Protein AF-A0AAJ2D9P4-F1 (afdb_monomer_lite)

Structure (mmCIF, N/CA/C/O backbone):
data_AF-A0AAJ2D9P4-F1
#
_entry.id   AF-A0AAJ2D9P4-F1
#
loop_
_atom_site.group_PDB
_atom_site.id
_atom_site.type_symbol
_atom_site.label_atom_id
_atom_site.label_alt_id
_atom_site.label_comp_id
_atom_site.label_asym_id
_atom_site.label_entity_id
_atom_site.label_seq_id
_atom_site.pdbx_PDB_ins_code
_atom_site.Cartn_x
_atom_site.Cartn_y
_atom_site.Cartn_z
_atom_site.occupancy
_atom_site.B_iso_or_equiv
_atom_site.auth_seq_id
_atom_site.auth_comp_id
_atom_site.auth_asym_id
_atom_site.auth_atom_id
_atom_site.pdbx_PDB_model_num
ATOM 1 N N . MET A 1 1 ? -11.545 19.293 15.172 1.00 51.00 1 MET A N 1
ATOM 2 C CA . MET A 1 1 ? -11.338 18.865 16.572 1.00 51.00 1 MET A CA 1
ATOM 3 C C . MET A 1 1 ? -12.004 17.504 16.711 1.00 51.00 1 MET A C 1
ATOM 5 O O . MET A 1 1 ? -13.201 17.443 16.497 1.00 51.00 1 MET A O 1
ATOM 9 N N . ILE A 1 2 ? -11.245 16.423 16.915 1.00 63.53 2 ILE A N 1
ATOM 10 C CA . ILE A 1 2 ? -11.797 15.055 17.018 1.00 63.53 2 ILE A CA 1
ATOM 11 C C . ILE A 1 2 ? -12.318 14.872 18.449 1.00 63.53 2 ILE A C 1
ATOM 13 O O . ILE A 1 2 ? -11.533 14.982 19.397 1.00 63.53 2 ILE A O 1
ATOM 17 N N . CYS A 1 3 ? -13.619 14.636 18.619 1.00 73.44 3 CYS A N 1
ATOM 18 C CA . CYS A 1 3 ? -14.239 14.400 19.921 1.00 73.44 3 CYS A CA 1
ATOM 19 C C . CYS A 1 3 ? -13.796 13.039 20.500 1.00 73.44 3 CYS A C 1
ATOM 21 O O . CYS A 1 3 ? -13.297 12.166 19.790 1.00 73.44 3 CYS A O 1
ATOM 23 N N . LYS A 1 4 ? -13.945 12.826 21.814 1.00 72.81 4 LYS A N 1
ATOM 24 C CA . LYS A 1 4 ? -13.593 11.544 22.459 1.00 72.81 4 LYS A CA 1
ATOM 25 C C . LYS A 1 4 ? -14.386 10.361 21.885 1.00 72.81 4 LYS A C 1
ATOM 27 O O . LYS A 1 4 ? -13.819 9.276 21.759 1.00 72.81 4 LYS A O 1
ATOM 32 N N . ASP A 1 5 ? -15.643 10.574 21.510 1.00 80.19 5 ASP A N 1
ATOM 33 C CA . ASP A 1 5 ? -16.495 9.531 20.928 1.00 80.19 5 ASP A CA 1
ATOM 34 C C . ASP A 1 5 ? -16.103 9.194 19.482 1.00 80.19 5 ASP A C 1
ATOM 36 O O . ASP A 1 5 ? -16.134 8.025 19.087 1.00 80.19 5 ASP A O 1
ATOM 40 N N . ASP A 1 6 ? -15.582 10.171 18.737 1.00 88.25 6 ASP A N 1
ATOM 41 C CA . ASP A 1 6 ? -15.038 9.954 17.392 1.00 88.25 6 ASP A CA 1
ATOM 42 C C . ASP A 1 6 ? -13.824 9.018 17.429 1.00 88.25 6 ASP A C 1
ATOM 44 O O . ASP A 1 6 ? -13.658 8.177 16.549 1.00 88.25 6 ASP A O 1
ATOM 48 N N . LYS A 1 7 ? -12.990 9.103 18.477 1.00 89.31 7 LYS A N 1
ATOM 49 C CA . LYS A 1 7 ? -11.821 8.219 18.638 1.00 89.31 7 LYS A CA 1
ATOM 50 C C . LYS A 1 7 ? -12.225 6.764 18.857 1.00 89.31 7 LYS A C 1
ATOM 52 O O . LYS A 1 7 ? -11.613 5.873 18.276 1.00 89.31 7 LYS A O 1
ATOM 57 N N . LYS A 1 8 ? -13.245 6.522 19.688 1.00 90.12 8 LYS A N 1
ATOM 58 C CA . LYS A 1 8 ? -13.773 5.169 19.933 1.00 90.12 8 LYS A CA 1
ATOM 59 C C . LYS A 1 8 ? -14.386 4.588 18.665 1.00 90.12 8 LYS A C 1
ATOM 61 O O . LYS A 1 8 ? -14.112 3.445 18.319 1.00 90.12 8 LYS A O 1
ATOM 66 N N . THR A 1 9 ? -15.163 5.404 17.962 1.00 93.38 9 THR A N 1
ATOM 67 C CA . THR A 1 9 ? -15.810 5.036 16.701 1.00 93.38 9 THR A CA 1
ATOM 68 C C . THR A 1 9 ? -14.778 4.711 15.621 1.00 93.38 9 THR A C 1
ATOM 70 O O . THR A 1 9 ? -14.870 3.675 14.968 1.00 93.38 9 THR A O 1
ATOM 73 N N . LEU A 1 10 ? -13.736 5.538 15.487 1.00 92.56 10 LEU A N 1
ATOM 74 C CA . LEU A 1 10 ? -12.622 5.287 14.576 1.00 92.56 10 LEU A CA 1
ATOM 75 C C . LEU A 1 10 ? -11.880 3.993 14.926 1.00 92.56 10 LEU A C 1
ATOM 77 O O . LEU A 1 10 ? -11.606 3.196 14.037 1.00 92.56 10 LEU A O 1
ATOM 81 N N . ALA A 1 11 ? -11.574 3.763 16.206 1.00 93.38 11 ALA A N 1
ATOM 82 C CA . ALA A 1 11 ? -10.908 2.537 16.641 1.00 93.38 11 ALA A CA 1
ATOM 83 C C . ALA A 1 11 ? -11.748 1.288 16.331 1.00 93.38 11 ALA A C 1
ATOM 85 O O . ALA A 1 11 ? -11.209 0.299 15.839 1.00 93.38 11 ALA A O 1
ATOM 86 N N . LEU A 1 12 ? -13.065 1.355 16.557 1.00 95.31 12 LEU A N 1
ATOM 87 C CA . LEU A 1 12 ? -13.990 0.270 16.238 1.00 95.31 12 LEU A CA 1
ATOM 88 C C . LEU A 1 12 ? -14.005 -0.034 14.734 1.00 95.31 12 LEU A C 1
ATOM 90 O O . LEU A 1 12 ? -13.812 -1.184 14.348 1.00 95.31 12 LEU A O 1
ATOM 94 N N . TYR A 1 13 ? -14.188 0.979 13.881 1.00 95.81 13 TYR A N 1
ATOM 95 C CA . TYR A 1 13 ? -14.229 0.771 12.430 1.00 95.81 13 TYR A CA 1
ATOM 96 C C . TYR A 1 13 ? -12.887 0.320 11.854 1.00 95.81 13 TYR A C 1
ATOM 98 O O . TYR A 1 13 ? -12.867 -0.569 11.005 1.00 95.81 13 TYR A O 1
ATOM 106 N N . SER A 1 14 ? -11.769 0.855 12.348 1.00 94.69 14 SER A N 1
ATOM 107 C CA . SER A 1 14 ? -10.437 0.365 11.983 1.00 94.69 14 SER A CA 1
ATOM 108 C C . SER A 1 14 ? -10.244 -1.096 12.396 1.00 94.69 14 SER A C 1
ATOM 110 O O . SER A 1 14 ? -9.723 -1.884 11.613 1.00 94.69 14 SER A O 1
ATOM 112 N N . GLY A 1 15 ? -10.711 -1.490 13.586 1.00 96.38 15 GLY A N 1
ATOM 113 C CA . GLY A 1 15 ? -10.672 -2.881 14.041 1.00 96.38 15 GLY A CA 1
ATOM 114 C C . GLY A 1 15 ? -11.496 -3.820 13.154 1.00 96.38 15 GLY A C 1
ATOM 115 O O . GLY A 1 15 ? -11.006 -4.871 12.748 1.00 96.38 15 GLY A O 1
ATOM 116 N N . LEU A 1 16 ? -12.717 -3.422 12.788 1.00 96.44 16 LEU A N 1
ATOM 117 C CA . LEU A 1 16 ? -13.563 -4.188 11.865 1.00 96.44 16 LEU A CA 1
ATOM 118 C C . LEU A 1 16 ? -12.936 -4.305 10.468 1.00 96.44 16 LEU A C 1
ATOM 120 O O . LEU A 1 16 ? -12.958 -5.382 9.876 1.00 96.44 16 LEU A O 1
ATOM 124 N N . ALA A 1 17 ? -12.332 -3.228 9.959 1.00 94.75 17 ALA A N 1
ATOM 125 C CA . ALA A 1 17 ? -11.602 -3.259 8.696 1.00 94.75 17 ALA A CA 1
ATOM 126 C C . ALA A 1 17 ? -10.409 -4.227 8.755 1.00 94.75 17 ALA A C 1
ATOM 128 O O . ALA A 1 17 ? -10.201 -4.998 7.822 1.00 94.75 17 ALA A O 1
ATOM 129 N N . LEU A 1 18 ? -9.660 -4.249 9.863 1.00 93.25 18 LEU A N 1
ATOM 130 C CA . LEU A 1 18 ? -8.550 -5.185 10.053 1.00 93.25 18 LEU A CA 1
ATOM 131 C C . LEU A 1 18 ? -9.015 -6.641 10.103 1.00 93.25 18 LEU A C 1
ATOM 133 O O . LEU A 1 18 ? -8.369 -7.485 9.493 1.00 93.25 18 LEU A O 1
ATOM 137 N N . LEU A 1 19 ? -10.141 -6.944 10.756 1.00 94.94 19 LEU A N 1
ATOM 138 C CA . LEU A 1 19 ? -10.710 -8.299 10.756 1.00 94.94 19 LEU A CA 1
ATOM 139 C C . LEU A 1 19 ? -11.070 -8.782 9.344 1.00 94.94 19 LEU A C 1
ATOM 141 O O . LEU A 1 19 ? -10.961 -9.971 9.061 1.00 94.94 19 LEU A O 1
ATOM 145 N N . PHE A 1 20 ? -11.467 -7.867 8.458 1.00 90.12 20 PHE A N 1
ATOM 146 C CA . PHE A 1 20 ? -11.729 -8.173 7.054 1.00 90.12 20 PHE A CA 1
ATOM 147 C C . PHE A 1 20 ? -10.442 -8.326 6.225 1.00 90.12 20 PHE A C 1
ATOM 149 O O . PHE A 1 20 ? -10.336 -9.241 5.413 1.00 90.12 20 PHE A O 1
ATOM 156 N N . ILE A 1 21 ? -9.459 -7.444 6.424 1.00 88.12 21 ILE A N 1
ATOM 157 C CA . ILE A 1 21 ? -8.221 -7.409 5.627 1.00 88.12 21 ILE A CA 1
ATOM 158 C C . ILE A 1 21 ? -7.241 -8.517 6.050 1.00 88.12 21 ILE A C 1
ATOM 160 O O . ILE A 1 21 ? -6.551 -9.087 5.207 1.00 88.12 21 ILE A O 1
ATOM 164 N N . TYR A 1 22 ? -7.174 -8.854 7.339 1.00 89.38 22 TYR A N 1
ATOM 165 C CA . TYR A 1 22 ? -6.170 -9.771 7.887 1.00 89.38 22 TYR A CA 1
ATOM 166 C C . TYR A 1 22 ? -6.167 -11.169 7.237 1.00 89.38 22 TYR A C 1
ATOM 168 O O . TYR A 1 22 ? -5.087 -11.620 6.846 1.00 89.38 22 TYR A O 1
ATOM 176 N N . PRO A 1 23 ? -7.316 -11.848 7.029 1.00 89.75 23 PRO A N 1
ATOM 177 C CA . PRO A 1 23 ? -7.334 -13.136 6.335 1.00 89.75 23 PRO A CA 1
ATOM 178 C C . PRO A 1 23 ? -6.790 -13.059 4.902 1.00 89.75 23 PRO A C 1
ATOM 180 O O . PRO A 1 23 ? -6.149 -13.999 4.441 1.00 89.75 23 PRO A O 1
ATOM 183 N N . LEU A 1 24 ? -7.009 -11.937 4.206 1.00 84.69 24 LEU A N 1
ATOM 184 C CA . LEU A 1 24 ? -6.539 -11.730 2.832 1.00 84.69 24 LEU A CA 1
ATOM 185 C C . LEU A 1 24 ? -5.015 -11.567 2.784 1.00 84.69 24 LEU A C 1
ATOM 187 O O . LEU A 1 24 ? -4.377 -12.119 1.891 1.00 84.69 24 LEU A O 1
ATOM 191 N N . ILE A 1 25 ? -4.428 -10.905 3.789 1.00 82.31 25 ILE A N 1
ATOM 192 C CA . ILE A 1 25 ? -2.969 -10.826 3.959 1.00 82.31 25 ILE A CA 1
ATOM 193 C C . ILE A 1 25 ? -2.379 -12.225 4.206 1.00 82.31 25 ILE A C 1
ATOM 195 O O . ILE A 1 25 ? -1.406 -12.603 3.559 1.00 82.31 25 ILE A O 1
ATOM 199 N N . GLN A 1 26 ? -2.975 -13.014 5.108 1.00 86.19 26 GLN A N 1
ATOM 200 C CA . GLN A 1 26 ? -2.473 -14.355 5.453 1.00 86.19 26 GLN A CA 1
ATOM 201 C C . GLN A 1 26 ? -2.591 -15.363 4.303 1.00 86.19 26 GLN A C 1
ATOM 203 O O . GLN A 1 26 ? -1.782 -16.281 4.206 1.00 86.19 26 GLN A O 1
ATOM 208 N N . ALA A 1 27 ? -3.569 -15.190 3.413 1.00 87.81 27 ALA A N 1
ATOM 209 C CA . ALA A 1 27 ? -3.734 -16.046 2.243 1.00 87.81 27 ALA A CA 1
ATOM 210 C C . ALA A 1 27 ? -2.606 -15.890 1.202 1.00 87.81 27 ALA A C 1
ATOM 212 O O . ALA A 1 27 ? -2.539 -16.687 0.268 1.00 87.81 27 ALA A O 1
ATOM 213 N N . GLY A 1 28 ? -1.743 -14.872 1.327 1.00 77.50 28 GLY A N 1
ATOM 214 C CA . GLY A 1 28 ? -0.648 -14.626 0.383 1.00 77.50 28 GLY A CA 1
ATOM 215 C C . GLY A 1 28 ? -1.127 -14.260 -1.025 1.00 77.50 28 GLY A C 1
ATOM 216 O O . GLY A 1 28 ? -0.403 -14.457 -1.998 1.00 77.50 28 GLY A O 1
ATOM 217 N N . VAL A 1 29 ? -2.362 -13.763 -1.153 1.00 81.69 29 VAL A N 1
ATOM 218 C CA . VAL A 1 29 ? -2.944 -13.381 -2.442 1.00 81.69 29 VAL A CA 1
ATOM 219 C C . VAL A 1 29 ? -2.599 -11.927 -2.737 1.00 81.69 29 VAL A C 1
ATOM 221 O O . VAL A 1 29 ? -2.914 -11.030 -1.957 1.00 81.69 29 VAL A O 1
ATOM 224 N N . PHE A 1 30 ? -1.9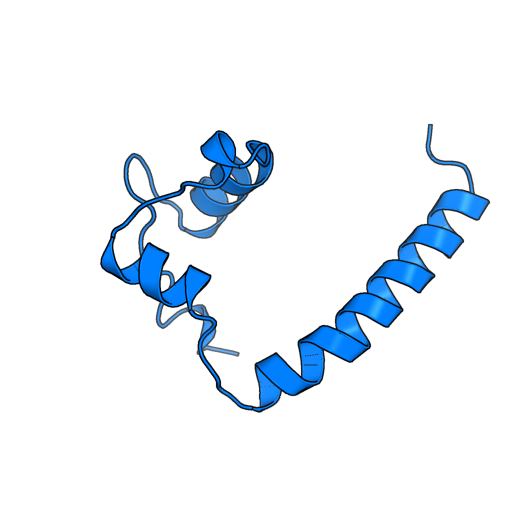94 -11.681 -3.897 1.00 78.44 30 PHE A N 1
ATOM 225 C CA . PHE A 1 30 ? -1.744 -10.324 -4.368 1.00 78.44 30 PHE A CA 1
A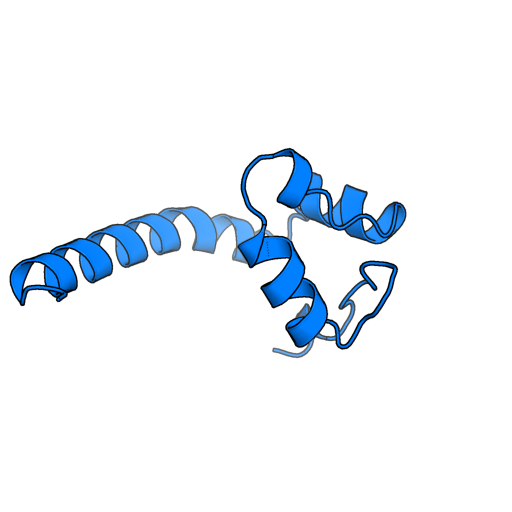TOM 226 C C . PHE A 1 30 ? -3.047 -9.673 -4.827 1.00 78.44 30 PHE A C 1
ATOM 228 O O . PHE A 1 30 ? -3.765 -10.203 -5.681 1.00 78.44 30 PHE A O 1
ATOM 235 N N . TYR A 1 31 ? -3.346 -8.494 -4.286 1.00 82.75 31 TYR A N 1
ATOM 236 C CA . TYR A 1 31 ? -4.451 -7.693 -4.786 1.00 82.75 31 TYR A CA 1
ATOM 237 C C . TYR A 1 31 ? -4.157 -7.248 -6.214 1.00 82.75 31 TYR A C 1
ATOM 239 O O . TYR A 1 31 ? -3.077 -6.750 -6.530 1.00 82.75 31 TYR A O 1
ATOM 247 N N . ARG A 1 32 ? -5.155 -7.394 -7.087 1.00 86.44 32 ARG A N 1
ATOM 248 C CA . ARG A 1 32 ? -5.031 -7.025 -8.500 1.00 86.44 32 ARG A CA 1
ATOM 249 C C . ARG A 1 32 ? -4.641 -5.558 -8.697 1.00 86.44 32 ARG A C 1
ATOM 251 O O . ARG A 1 32 ? -3.881 -5.277 -9.612 1.00 86.44 32 ARG A O 1
ATOM 258 N N . ASP A 1 33 ? -5.164 -4.651 -7.868 1.00 86.19 33 ASP A N 1
ATOM 259 C CA . ASP A 1 33 ? -4.845 -3.216 -7.951 1.00 86.19 33 ASP A CA 1
ATOM 260 C C . ASP A 1 33 ? -3.363 -2.958 -7.641 1.00 86.19 33 ASP A C 1
ATOM 262 O O . ASP A 1 33 ? -2.714 -2.196 -8.349 1.00 86.19 33 ASP A O 1
ATOM 266 N N . ASP A 1 34 ? -2.808 -3.651 -6.644 1.00 83.38 34 ASP A N 1
ATOM 267 C CA . ASP A 1 34 ? -1.395 -3.525 -6.279 1.00 83.38 34 ASP A CA 1
ATOM 268 C C . ASP A 1 34 ? -0.487 -4.131 -7.355 1.00 83.38 34 ASP A C 1
ATOM 270 O O . ASP A 1 34 ? 0.500 -3.512 -7.749 1.00 83.38 34 ASP A O 1
ATOM 274 N N . LEU A 1 35 ? -0.861 -5.294 -7.902 1.00 84.88 35 LEU A N 1
ATOM 275 C CA . LEU A 1 35 ? -0.127 -5.933 -8.996 1.00 84.88 35 LEU A CA 1
ATOM 276 C C . LEU A 1 35 ? -0.118 -5.065 -10.263 1.00 84.88 35 LEU A C 1
ATOM 278 O O . LEU A 1 35 ? 0.929 -4.875 -10.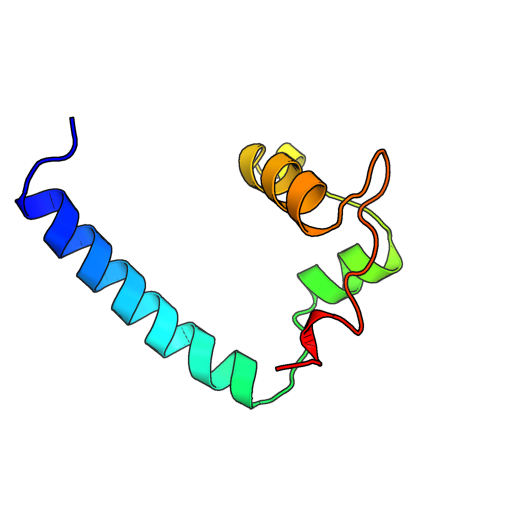875 1.00 84.88 35 LEU A O 1
ATOM 282 N N . ASP A 1 36 ? -1.270 -4.515 -10.651 1.00 89.44 36 ASP A N 1
ATOM 283 C CA . ASP A 1 36 ? -1.374 -3.626 -11.811 1.00 89.44 36 ASP A CA 1
ATOM 284 C C . ASP A 1 36 ? -0.497 -2.378 -11.635 1.00 89.44 36 ASP A C 1
ATOM 286 O O . ASP A 1 36 ? 0.229 -1.987 -12.549 1.00 89.44 36 ASP A O 1
ATOM 290 N N . ARG A 1 37 ? -0.477 -1.783 -10.438 1.00 88.75 37 ARG A N 1
ATOM 291 C CA . ARG A 1 37 ? 0.367 -0.616 -10.139 1.00 88.75 37 ARG A CA 1
ATOM 292 C C . ARG A 1 37 ? 1.853 -0.952 -10.083 1.00 88.75 37 ARG A C 1
ATOM 294 O O . ARG A 1 37 ? 2.646 -0.132 -10.538 1.00 88.75 37 ARG A O 1
ATOM 301 N N . ALA A 1 38 ? 2.224 -2.130 -9.586 1.00 85.94 38 ALA A N 1
ATOM 302 C CA . ALA A 1 38 ? 3.606 -2.607 -9.597 1.00 85.94 38 ALA A CA 1
ATOM 303 C C . ALA A 1 38 ? 4.119 -2.823 -11.031 1.00 85.94 38 ALA A C 1
ATOM 305 O O . ALA A 1 38 ? 5.251 -2.466 -11.347 1.00 85.94 38 ALA A O 1
ATOM 306 N N . ILE A 1 39 ? 3.265 -3.334 -11.926 1.00 88.44 39 ILE A N 1
ATOM 307 C CA . ILE A 1 39 ? 3.608 -3.557 -13.339 1.00 88.44 39 ILE A CA 1
ATOM 308 C C . ILE A 1 39 ? 3.639 -2.239 -14.126 1.00 88.44 39 ILE A C 1
ATOM 310 O O . ILE A 1 39 ? 4.531 -2.019 -14.944 1.00 88.44 39 ILE A O 1
ATOM 314 N N . THR A 1 40 ? 2.658 -1.359 -13.917 1.00 92.31 40 THR A N 1
ATOM 315 C CA . THR A 1 40 ? 2.495 -0.132 -14.719 1.00 92.31 40 THR A CA 1
ATOM 316 C C . THR A 1 40 ? 3.263 1.075 -14.177 1.00 92.31 40 THR A C 1
ATOM 318 O O . THR A 1 40 ? 3.414 2.078 -14.884 1.00 92.31 40 THR A O 1
ATOM 321 N N . GLY A 1 41 ? 3.707 1.027 -12.919 1.00 91.44 41 GLY A N 1
ATOM 322 C CA . GLY A 1 41 ? 4.352 2.137 -12.217 1.00 91.44 41 GLY A CA 1
ATOM 323 C C . GLY A 1 41 ? 3.429 3.334 -11.959 1.00 91.44 41 GLY A C 1
ATOM 324 O O . GLY A 1 41 ? 3.906 4.444 -11.702 1.00 91.44 41 GLY A O 1
ATOM 325 N N . GLN A 1 42 ? 2.109 3.155 -12.070 1.00 92.19 42 GLN A N 1
ATOM 326 C CA . GLN A 1 42 ? 1.132 4.231 -11.905 1.00 92.19 42 GLN A CA 1
ATOM 327 C C . GLN A 1 42 ? 0.741 4.415 -10.436 1.00 92.19 42 GLN A C 1
ATOM 329 O O . GLN A 1 42 ? 0.447 3.457 -9.725 1.00 92.19 42 GLN A O 1
ATOM 334 N N . TYR A 1 43 ? 0.637 5.675 -10.002 1.00 91.19 43 TYR A N 1
ATOM 335 C CA . TYR A 1 43 ? -0.023 5.999 -8.735 1.00 91.19 43 TYR A CA 1
ATOM 336 C C . TYR A 1 43 ? -1.538 5.882 -8.875 1.00 91.19 43 TYR A C 1
ATOM 338 O O . TYR A 1 43 ? -2.155 5.103 -8.176 1.00 91.19 43 TYR A O 1
ATOM 346 N N . GLY A 1 44 ? -2.155 6.600 -9.819 1.00 88.50 44 GLY A N 1
ATOM 347 C CA . GLY A 1 44 ? -3.564 6.447 -10.213 1.00 88.50 44 GLY A CA 1
ATOM 348 C C . GLY A 1 44 ? -4.637 6.767 -9.153 1.00 88.50 44 GLY A C 1
ATOM 349 O O . GLY A 1 44 ? -5.789 6.989 -9.530 1.00 88.50 44 GLY A O 1
ATOM 350 N N . TRP A 1 45 ? -4.314 6.870 -7.858 1.00 92.81 45 TRP A N 1
ATOM 351 C CA . TRP A 1 45 ? -5.298 7.167 -6.812 1.00 92.81 45 TRP A CA 1
ATOM 352 C C . TRP A 1 45 ? -5.812 8.604 -6.889 1.00 92.81 45 TRP A C 1
ATOM 354 O O . TRP A 1 45 ? -6.998 8.832 -6.631 1.00 92.81 45 TRP A O 1
ATOM 364 N N . ARG A 1 46 ? -4.989 9.567 -7.326 1.00 92.12 46 ARG A N 1
ATOM 365 C CA . ARG A 1 46 ? -5.444 10.945 -7.584 1.00 92.12 46 ARG A CA 1
ATOM 366 C C . ARG A 1 46 ? -6.614 11.017 -8.571 1.00 92.12 46 ARG A C 1
ATOM 368 O O . ARG A 1 46 ? -7.541 11.782 -8.323 1.00 92.12 46 ARG A O 1
ATOM 375 N N . GLY A 1 47 ? -6.607 10.218 -9.641 1.00 91.44 47 GLY A N 1
ATOM 376 C CA . GLY A 1 47 ? -7.708 10.161 -10.617 1.00 91.44 47 GLY A CA 1
ATOM 377 C C . GLY A 1 47 ? -9.003 9.566 -10.050 1.00 91.44 47 GLY A C 1
ATOM 378 O O . GLY A 1 47 ? -10.081 9.823 -10.570 1.00 91.44 47 GLY A O 1
ATOM 379 N N . LEU A 1 48 ? -8.897 8.826 -8.943 1.00 92.19 48 LEU A N 1
ATOM 380 C CA . LEU A 1 48 ? -10.000 8.173 -8.235 1.00 92.19 48 LEU A CA 1
ATOM 381 C C . LEU A 1 48 ? -10.433 8.951 -6.978 1.00 92.19 48 LEU A C 1
ATOM 383 O O . LEU A 1 48 ? -11.068 8.389 -6.089 1.00 92.19 48 LEU A O 1
ATOM 387 N N . GLY A 1 49 ? -10.049 10.228 -6.860 1.00 94.31 49 GLY A N 1
ATOM 388 C CA . GLY A 1 49 ? -10.422 11.087 -5.730 1.00 94.31 49 GLY A CA 1
ATOM 389 C C . GLY A 1 49 ? -9.633 10.835 -4.440 1.00 94.31 49 GLY A C 1
ATOM 390 O O . GLY A 1 49 ? -10.007 11.340 -3.385 1.00 94.31 49 GLY A O 1
ATOM 391 N N . ARG A 1 50 ? -8.522 10.087 -4.502 1.00 93.56 50 ARG A N 1
ATOM 392 C CA . ARG A 1 50 ? -7.667 9.733 -3.354 1.00 93.56 50 ARG A CA 1
ATOM 393 C C . ARG A 1 50 ? -6.251 10.320 -3.501 1.00 93.56 50 ARG A C 1
ATOM 395 O O . ARG A 1 50 ? -5.277 9.575 -3.536 1.00 93.56 50 ARG A O 1
ATOM 402 N N . PRO A 1 51 ? -6.091 11.653 -3.578 1.00 94.19 51 PRO A N 1
ATOM 403 C CA . PRO A 1 51 ? -4.790 12.286 -3.822 1.00 94.19 51 PRO A CA 1
ATOM 404 C C . PRO A 1 51 ? -3.785 12.089 -2.678 1.00 94.19 51 PRO A C 1
ATOM 406 O O . PRO A 1 51 ? -2.581 12.112 -2.909 1.00 94.19 51 PRO A O 1
ATOM 409 N N . ILE A 1 52 ? -4.264 11.881 -1.448 1.00 95.56 52 ILE A N 1
ATOM 410 C CA . ILE A 1 52 ? -3.398 11.617 -0.290 1.00 95.56 52 ILE A CA 1
ATOM 411 C C . ILE A 1 52 ? -2.710 10.252 -0.423 1.00 95.56 52 ILE A C 1
ATOM 413 O O . ILE A 1 52 ? -1.569 10.114 0.008 1.00 95.56 52 ILE A O 1
ATOM 417 N N . ALA A 1 53 ? -3.352 9.273 -1.071 1.00 92.50 53 ALA A N 1
ATOM 418 C CA . ALA A 1 53 ? -2.747 7.962 -1.295 1.00 92.50 53 ALA A CA 1
ATOM 419 C C . ALA A 1 53 ? -1.514 8.056 -2.210 1.00 92.50 53 ALA A C 1
ATOM 421 O O . ALA A 1 53 ? -0.491 7.464 -1.890 1.00 92.50 53 ALA A O 1
ATOM 422 N N . ASP A 1 54 ? -1.548 8.882 -3.265 1.00 92.69 54 ASP A N 1
ATOM 423 C CA . ASP A 1 54 ? -0.367 9.141 -4.107 1.00 92.69 54 ASP A CA 1
ATOM 424 C C . ASP A 1 54 ? 0.808 9.700 -3.282 1.00 92.69 54 ASP A C 1
ATOM 426 O O . ASP A 1 54 ? 1.953 9.292 -3.464 1.00 92.69 54 ASP A O 1
ATOM 430 N N . ILE A 1 55 ? 0.536 10.653 -2.382 1.00 93.38 55 ILE A N 1
ATOM 431 C CA . ILE A 1 55 ? 1.568 11.288 -1.545 1.00 93.38 55 ILE A CA 1
ATOM 432 C C . ILE A 1 55 ? 2.152 10.275 -0.562 1.00 93.38 55 ILE A C 1
ATOM 434 O O . ILE A 1 55 ? 3.369 10.177 -0.428 1.00 93.38 55 ILE A O 1
ATOM 438 N N . LEU A 1 56 ? 1.287 9.511 0.105 1.00 93.31 56 LEU A N 1
ATOM 439 C CA . LEU A 1 56 ? 1.697 8.473 1.041 1.00 93.31 56 LEU A CA 1
ATOM 440 C C . LEU A 1 56 ? 2.589 7.440 0.344 1.00 93.31 56 LEU A C 1
ATOM 442 O O . LEU A 1 56 ? 3.680 7.148 0.826 1.00 93.31 56 LEU A O 1
ATOM 446 N N . MET A 1 57 ? 2.164 6.951 -0.823 1.00 91.12 57 MET A N 1
ATOM 447 C CA . MET A 1 57 ? 2.916 5.946 -1.568 1.00 91.12 57 MET A CA 1
ATOM 448 C C . MET A 1 57 ? 4.261 6.472 -2.058 1.00 91.12 57 MET A C 1
ATOM 450 O O . MET A 1 57 ? 5.236 5.735 -1.967 1.00 91.12 57 MET A O 1
ATOM 454 N N . LYS A 1 58 ? 4.369 7.741 -2.475 1.00 92.19 58 LYS A N 1
ATOM 455 C CA . LYS A 1 58 ? 5.666 8.372 -2.805 1.00 92.19 58 LYS A CA 1
ATOM 456 C C . LYS A 1 58 ? 6.652 8.331 -1.646 1.00 92.19 58 LYS A C 1
ATOM 458 O O . LYS A 1 58 ? 7.822 8.021 -1.845 1.00 92.19 58 LYS A O 1
ATOM 463 N N . ILE A 1 59 ? 6.172 8.645 -0.444 1.00 91.75 59 ILE A N 1
ATOM 464 C CA . ILE A 1 59 ? 7.003 8.664 0.763 1.00 91.75 59 ILE A CA 1
ATOM 465 C C . ILE A 1 59 ? 7.430 7.239 1.120 1.00 91.75 59 ILE A C 1
ATOM 467 O O . ILE A 1 59 ? 8.615 6.998 1.326 1.00 91.75 59 ILE A O 1
ATOM 471 N N . LEU A 1 60 ? 6.485 6.294 1.153 1.00 88.56 60 LEU A N 1
ATOM 472 C CA . LEU A 1 60 ? 6.754 4.907 1.542 1.00 88.56 60 LEU A CA 1
ATOM 473 C C . LEU A 1 60 ? 7.666 4.174 0.555 1.00 88.56 60 LEU A C 1
ATOM 4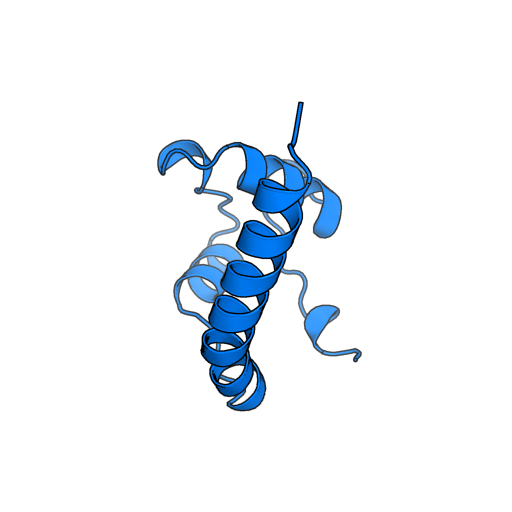75 O O . LEU A 1 60 ? 8.538 3.427 0.978 1.00 88.56 60 LEU A O 1
ATOM 479 N N . SER A 1 61 ? 7.487 4.405 -0.745 1.00 87.62 61 SER A N 1
ATOM 480 C CA . SER A 1 61 ? 8.320 3.797 -1.794 1.00 87.62 61 SER A CA 1
ATOM 481 C C . SER A 1 61 ? 9.615 4.554 -2.071 1.00 87.62 61 SER A C 1
ATOM 483 O O . SER A 1 61 ? 10.383 4.132 -2.932 1.00 87.62 61 SER A O 1
ATOM 485 N N . ALA A 1 62 ? 9.851 5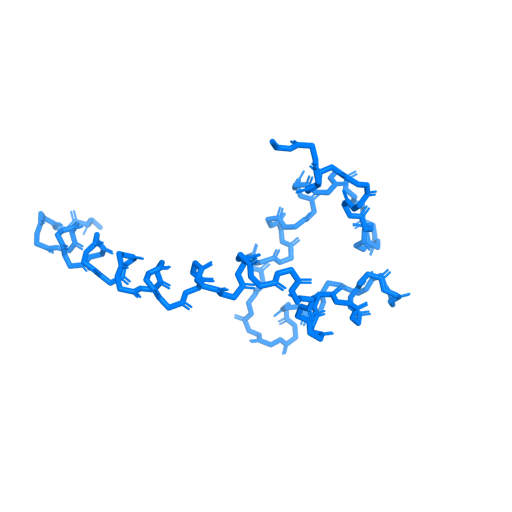.680 -1.384 1.00 89.25 62 ALA A N 1
ATOM 486 C CA . ALA A 1 62 ? 10.941 6.608 -1.681 1.00 89.25 62 ALA A CA 1
ATOM 487 C C . ALA A 1 62 ? 11.060 6.909 -3.192 1.00 89.25 62 ALA A C 1
ATOM 489 O O . ALA A 1 62 ? 12.159 7.045 -3.735 1.00 89.25 62 ALA A O 1
ATOM 490 N N . SER A 1 63 ? 9.919 6.983 -3.885 1.00 89.12 63 SER A N 1
ATOM 491 C CA . SER A 1 63 ? 9.863 7.057 -5.340 1.00 89.12 63 SER A CA 1
ATOM 492 C C . SER A 1 63 ? 9.325 8.398 -5.836 1.00 89.12 63 SER A C 1
ATOM 494 O O . SER A 1 63 ? 8.650 9.153 -5.133 1.00 89.12 63 SER A O 1
ATOM 496 N N . GLY A 1 64 ? 9.718 8.746 -7.062 1.00 89.44 64 GLY A N 1
ATOM 497 C CA . GLY A 1 64 ? 9.455 10.054 -7.653 1.00 89.44 64 GLY A CA 1
ATOM 498 C C . GLY A 1 64 ? 8.273 10.038 -8.616 1.00 89.44 64 GLY A C 1
ATOM 499 O O . GLY A 1 64 ? 7.103 10.073 -8.236 1.00 89.44 64 GLY A O 1
ATOM 500 N N . ARG A 1 65 ? 8.594 10.063 -9.912 1.00 88.75 65 ARG A N 1
ATOM 501 C CA . ARG A 1 65 ? 7.602 10.172 -10.991 1.00 88.75 65 ARG A CA 1
ATOM 502 C C . ARG A 1 65 ? 6.778 8.898 -11.185 1.00 88.75 65 ARG A C 1
ATOM 504 O O . ARG A 1 65 ? 5.612 9.001 -11.551 1.00 88.75 65 ARG A O 1
ATOM 511 N N . TYR A 1 66 ? 7.380 7.743 -10.934 1.00 90.38 66 TYR A N 1
ATOM 512 C CA . TYR A 1 66 ? 6.747 6.433 -11.044 1.00 90.38 66 TYR A CA 1
ATOM 513 C C . TYR A 1 66 ? 6.618 5.819 -9.659 1.00 90.38 66 TYR A C 1
ATOM 515 O O . TYR A 1 66 ? 7.458 6.086 -8.801 1.00 90.38 66 TYR A O 1
ATOM 523 N N . ASN A 1 67 ? 5.559 5.043 -9.457 1.00 91.31 67 ASN A N 1
ATOM 524 C CA . ASN A 1 67 ? 5.384 4.220 -8.275 1.00 91.31 67 ASN A CA 1
ATOM 525 C C . ASN A 1 67 ? 6.297 3.000 -8.422 1.00 91.31 67 ASN A C 1
ATOM 527 O O . ASN A 1 67 ? 6.068 2.169 -9.299 1.00 91.31 67 ASN A O 1
ATOM 531 N N . LEU A 1 68 ? 7.372 2.947 -7.639 1.00 86.12 68 LEU A N 1
ATOM 532 C CA . LEU A 1 68 ? 8.275 1.800 -7.650 1.00 86.12 68 LEU A CA 1
ATOM 533 C C . LEU A 1 68 ? 7.677 0.674 -6.814 1.00 86.12 68 LEU A C 1
ATOM 535 O O . LEU A 1 68 ? 7.118 0.924 -5.745 1.00 86.12 68 LEU A O 1
ATOM 539 N N . ASP A 1 69 ? 7.815 -0.555 -7.306 1.00 82.12 69 ASP A N 1
ATOM 540 C CA . ASP A 1 69 ? 7.440 -1.727 -6.530 1.00 82.12 69 ASP A CA 1
ATOM 541 C C . ASP A 1 69 ? 8.282 -1.787 -5.247 1.00 82.12 69 ASP A C 1
ATOM 543 O O . ASP A 1 69 ? 9.502 -1.611 -5.263 1.00 82.12 69 ASP A O 1
ATOM 547 N N . LEU A 1 70 ? 7.596 -1.998 -4.128 1.00 78.88 70 LEU A N 1
ATOM 548 C CA . LEU A 1 70 ? 8.184 -2.133 -2.801 1.00 78.88 70 LEU A CA 1
ATOM 549 C C . LEU A 1 70 ? 8.671 -3.559 -2.536 1.00 78.88 70 LEU A C 1
ATOM 551 O O . LEU A 1 70 ? 9.287 -3.807 -1.503 1.00 78.88 70 LEU A O 1
ATOM 555 N N . PHE A 1 71 ? 8.406 -4.508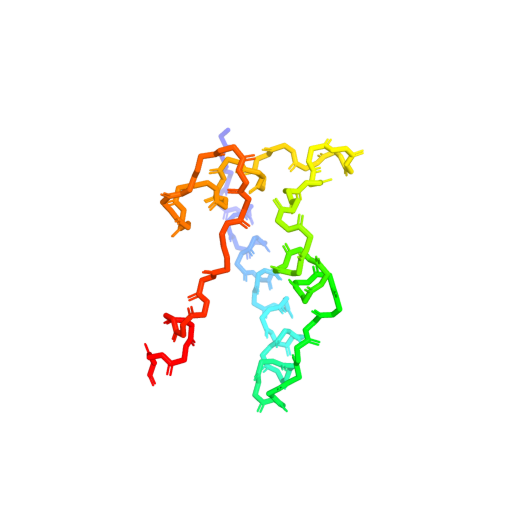 -3.432 1.00 73.75 71 PHE A N 1
ATOM 556 C CA . PHE A 1 71 ? 8.965 -5.849 -3.349 1.00 73.75 71 PHE A CA 1
ATOM 557 C C . PHE A 1 71 ? 10.512 -5.824 -3.328 1.00 73.75 71 PHE A C 1
ATOM 559 O O . PHE A 1 71 ? 11.123 -5.104 -4.119 1.00 73.75 71 PHE A O 1
ATOM 566 N N . PRO A 1 72 ? 11.190 -6.621 -2.476 1.00 70.56 72 PRO A N 1
ATOM 567 C CA . PRO A 1 72 ? 10.658 -7.581 -1.506 1.00 70.56 72 PRO A CA 1
ATOM 568 C C . PRO A 1 72 ? 10.510 -7.000 -0.089 1.00 70.56 72 PRO A C 1
ATOM 570 O O . PRO A 1 72 ? 10.393 -7.761 0.865 1.00 70.56 72 PRO A O 1
ATOM 573 N N . TYR A 1 73 ? 10.545 -5.678 0.099 1.00 66.00 73 TYR A N 1
ATOM 574 C CA . TYR A 1 73 ? 10.513 -5.048 1.427 1.00 66.00 73 TYR A CA 1
ATOM 575 C C . TYR A 1 73 ? 9.275 -5.452 2.241 1.00 66.00 73 TYR A C 1
ATOM 577 O O . TYR A 1 73 ? 9.354 -5.616 3.452 1.00 66.00 73 TYR A O 1
ATOM 585 N N . THR A 1 74 ? 8.146 -5.699 1.573 1.00 63.88 74 THR A N 1
ATOM 586 C CA . THR A 1 74 ? 6.913 -6.214 2.192 1.00 63.88 74 THR A CA 1
ATOM 587 C C . THR A 1 74 ? 7.004 -7.670 2.664 1.00 63.88 74 THR A C 1
ATOM 589 O O . THR A 1 74 ? 6.143 -8.107 3.421 1.00 63.88 74 THR A O 1
ATOM 592 N N . MET A 1 75 ? 8.019 -8.424 2.231 1.00 63.50 75 MET A N 1
ATOM 593 C CA . MET A 1 75 ? 8.246 -9.825 2.609 1.00 63.50 75 MET A CA 1
ATOM 594 C C . MET A 1 75 ? 9.246 -9.998 3.754 1.00 63.50 75 MET A C 1
ATOM 596 O O . MET A 1 75 ? 9.372 -11.100 4.281 1.00 63.50 75 MET A O 1
ATOM 600 N N . ILE A 1 76 ? 9.978 -8.945 4.124 1.00 58.31 76 ILE A N 1
ATOM 601 C CA . ILE A 1 76 ? 10.886 -8.966 5.273 1.00 58.31 76 ILE A CA 1
ATOM 602 C C . ILE A 1 76 ? 10.064 -8.541 6.497 1.00 58.31 76 ILE A C 1
ATOM 604 O O . ILE A 1 76 ? 10.107 -7.385 6.915 1.00 58.31 76 ILE A O 1
ATOM 608 N N . ALA A 1 77 ? 9.260 -9.466 7.019 1.00 50.91 77 ALA A N 1
ATOM 609 C CA . ALA A 1 77 ? 8.493 -9.326 8.256 1.00 50.91 77 ALA A CA 1
ATOM 610 C C . ALA A 1 77 ? 8.690 -10.565 9.134 1.00 50.91 77 ALA A C 1
ATOM 612 O O . ALA A 1 77 ? 8.684 -11.684 8.574 1.00 50.91 77 ALA A O 1
#

Secondary structure (DSSP, 8-state):
---HHHHHHHHHHHHHHHHHHHHHHHTTPPPHHHHHHHHH----TGGGT-HHHHHHHHHHTT-SSS----TTGGG--

Radius of gyration: 15.33 Å; chains: 1; bounding box: 27×35×37 Å

Foldseek 3Di:
DQDPVNVVVVVVVVVVVCVVCVVVVVVVDDDPVLVVLQVVQDQCVVVVVRVVSSVVQCVVQVDDPGRHDPPPVVVPD

Organism: Serratia fonticola (NCBI:txid47917)

pLDDT: mean 85.96, std 10.22, range [50.91, 96.44]

Sequence (77 aa):
MICKDDKKTLALYSGLALLFIYPLIQAGVFYRDDLDRAITGQYGWRGLGRPIADILMKILSASGRYNLDLFPYTMIA